Protein AF-A0A8J6JTB1-F1 (afdb_monomer_lite)

pLDDT: mean 94.92, std 2.97, range [76.56, 98.06]

Foldseek 3Di:
DKDKDFDFDKDFDDDVVVLQLVCLLAVVCVVPCPPPPHTDMDTQTQWMWIDGDVVDIDIGGSVNVDDDQPQVVVCWVVLQVVCQVPPQVLQCLLQVHDARWGWRTATQQFTWIDGPRDIDTDGFPGGQNHDVSRVVRSVVSSVVSVVD

Sequence (148 aa):
APRVTVTGRAAPIEDPGLKARWLARHPYAALYADFGDFALWRMVPVGGLLVGGFAAAHRLRATDLQRDATVLAAAEADIIAHVNADHPDTLALLAGVPGEWRMIAVDPDGFDLAASDRVVRVAFDAPAEDADAVRKALIRAARTARAK

Structure (mmCIF, N/CA/C/O backbone):
data_AF-A0A8J6JTB1-F1
#
_entry.id   AF-A0A8J6JTB1-F1
#
loop_
_atom_site.group_PDB
_atom_site.id
_atom_site.type_symbol
_atom_site.label_atom_id
_atom_site.label_alt_id
_atom_site.label_comp_id
_atom_site.label_asym_id
_atom_site.label_entity_id
_atom_site.label_seq_id
_atom_site.pdbx_PDB_ins_code
_atom_site.Cartn_x
_atom_site.Cartn_y
_atom_site.Cartn_z
_atom_site.occupancy
_atom_site.B_iso_or_equiv
_atom_site.auth_seq_id
_atom_site.auth_comp_id
_atom_site.auth_asym_id
_atom_site.auth_atom_id
_atom_site.pdbx_PDB_model_num
ATOM 1 N N . ALA A 1 1 ? 6.160 21.542 -2.237 1.00 82.56 1 ALA A N 1
ATOM 2 C CA . ALA A 1 1 ? 6.252 20.140 -1.788 1.00 82.56 1 ALA A CA 1
ATOM 3 C C . ALA A 1 1 ? 7.263 19.394 -2.655 1.00 82.56 1 ALA A C 1
ATOM 5 O O . ALA A 1 1 ? 7.394 19.766 -3.826 1.00 82.56 1 ALA A O 1
ATOM 6 N N . PRO A 1 2 ? 7.986 18.403 -2.104 1.00 94.19 2 PRO A N 1
ATOM 7 C CA . PRO A 1 2 ? 8.812 17.498 -2.899 1.00 94.19 2 PRO A CA 1
ATOM 8 C C . PRO A 1 2 ? 7.963 16.800 -3.972 1.00 94.19 2 PRO A C 1
ATOM 10 O O . PRO A 1 2 ? 6.761 16.603 -3.788 1.00 94.19 2 PRO A O 1
ATOM 13 N N . ARG A 1 3 ? 8.570 16.471 -5.112 1.00 95.69 3 ARG A N 1
ATOM 14 C CA . ARG A 1 3 ? 7.909 15.816 -6.250 1.00 95.69 3 ARG A CA 1
ATOM 15 C C . ARG A 1 3 ? 8.785 14.696 -6.780 1.00 95.69 3 ARG A C 1
ATOM 17 O O . ARG A 1 3 ? 9.995 14.865 -6.875 1.00 95.69 3 ARG A O 1
ATOM 24 N N . VAL A 1 4 ? 8.174 13.589 -7.180 1.00 97.06 4 VAL A N 1
ATOM 25 C CA . VAL A 1 4 ? 8.861 12.487 -7.857 1.00 97.06 4 VAL A CA 1
ATOM 26 C C . VAL A 1 4 ? 8.204 12.237 -9.208 1.00 97.06 4 VAL A C 1
ATOM 28 O O . VAL A 1 4 ? 6.983 12.187 -9.313 1.00 97.06 4 VAL A O 1
ATOM 31 N N . THR A 1 5 ? 9.019 12.112 -10.253 1.00 97.50 5 THR A N 1
ATOM 32 C CA . THR A 1 5 ? 8.596 11.579 -11.553 1.00 97.50 5 THR A CA 1
ATOM 33 C C . THR A 1 5 ? 9.081 10.144 -11.640 1.00 97.50 5 THR A C 1
ATOM 35 O O . THR A 1 5 ? 10.274 9.906 -11.455 1.00 97.50 5 THR A O 1
ATOM 38 N N . VAL A 1 6 ? 8.185 9.200 -11.916 1.00 97.88 6 VAL A N 1
ATOM 39 C CA . VAL A 1 6 ? 8.530 7.789 -12.125 1.00 97.88 6 VAL A CA 1
ATOM 40 C C . VAL A 1 6 ? 8.373 7.473 -13.604 1.00 97.88 6 VAL A C 1
ATOM 42 O O . VAL A 1 6 ? 7.310 7.688 -14.181 1.00 97.88 6 VAL A O 1
ATOM 45 N N . THR A 1 7 ? 9.436 6.956 -14.209 1.00 98.06 7 THR A N 1
ATOM 46 C CA . THR A 1 7 ? 9.424 6.461 -15.584 1.00 98.06 7 THR A CA 1
ATOM 47 C C . THR A 1 7 ? 9.388 4.944 -15.535 1.00 98.06 7 THR A C 1
ATOM 49 O O . THR A 1 7 ? 10.144 4.319 -14.789 1.00 98.06 7 THR A O 1
ATOM 52 N N . GLY A 1 8 ? 8.528 4.332 -16.343 1.00 97.56 8 GLY A N 1
ATOM 53 C CA . GLY A 1 8 ? 8.331 2.889 -16.339 1.00 97.56 8 GLY A CA 1
ATOM 54 C C . GLY A 1 8 ? 7.695 2.377 -17.620 1.00 97.56 8 GLY A C 1
ATOM 55 O O . GLY A 1 8 ? 7.334 3.148 -18.508 1.00 97.56 8 GLY A O 1
ATOM 56 N N . ARG A 1 9 ? 7.559 1.055 -17.705 1.00 97.88 9 ARG A N 1
ATOM 57 C CA . ARG A 1 9 ? 6.811 0.377 -18.768 1.00 97.88 9 ARG A CA 1
ATOM 58 C C . ARG A 1 9 ? 5.446 -0.010 -18.227 1.00 97.88 9 ARG A C 1
ATOM 60 O O . ARG A 1 9 ? 5.384 -0.701 -17.214 1.00 97.88 9 ARG A O 1
ATOM 67 N N . ALA A 1 10 ? 4.382 0.432 -18.886 1.00 97.75 10 ALA A N 1
ATOM 68 C CA . ALA A 1 10 ? 3.017 0.072 -18.532 1.00 97.75 10 ALA A CA 1
ATOM 69 C C . ALA A 1 10 ? 2.486 -0.988 -19.500 1.00 97.75 10 ALA A C 1
ATOM 71 O O . ALA A 1 10 ? 2.701 -0.888 -20.707 1.00 97.75 10 ALA A O 1
ATOM 72 N N . ALA A 1 11 ? 1.800 -1.989 -18.963 1.00 97.94 11 ALA A N 1
ATOM 73 C CA . ALA A 1 11 ? 1.084 -2.994 -19.738 1.00 97.94 11 ALA A CA 1
ATOM 74 C C . ALA A 1 11 ? -0.234 -3.344 -19.029 1.00 97.94 11 ALA A C 1
ATOM 76 O O . ALA A 1 11 ? -0.289 -3.245 -17.793 1.00 97.94 11 ALA A O 1
ATOM 77 N N . PRO A 1 12 ? -1.279 -3.746 -19.774 1.00 97.19 12 PRO A N 1
ATOM 78 C CA . PRO A 1 12 ? -2.486 -4.283 -19.164 1.00 97.19 12 PRO A CA 1
ATOM 79 C C . PRO A 1 12 ? -2.147 -5.553 -18.374 1.00 97.19 12 PRO A C 1
ATOM 81 O O . PRO A 1 12 ? -1.209 -6.281 -18.714 1.00 97.19 12 PRO A O 1
ATOM 84 N N . ILE A 1 13 ? -2.890 -5.801 -17.300 1.00 97.00 13 ILE A N 1
ATOM 85 C CA . ILE A 1 13 ? -2.739 -6.987 -16.463 1.00 97.00 13 ILE A CA 1
ATOM 86 C C . ILE A 1 13 ? -4.103 -7.534 -16.052 1.00 97.00 13 ILE A C 1
ATOM 88 O O . ILE A 1 13 ? -4.979 -6.794 -15.608 1.00 97.00 13 ILE A O 1
ATOM 92 N N . GLU A 1 14 ? -4.247 -8.850 -16.160 1.00 94.38 14 GLU A N 1
ATOM 93 C CA . GLU A 1 14 ? -5.404 -9.594 -15.671 1.00 94.38 14 GLU A CA 1
ATOM 94 C C . GLU A 1 14 ? -4.973 -10.407 -14.453 1.00 94.38 14 GLU A C 1
ATOM 96 O O . GLU A 1 14 ? -4.372 -11.473 -14.568 1.00 94.38 14 GLU A O 1
ATOM 101 N N . ASP A 1 15 ? -5.227 -9.856 -13.269 1.00 94.31 15 ASP A N 1
ATOM 102 C CA . ASP A 1 15 ? -4.916 -10.493 -11.993 1.00 94.31 15 ASP A CA 1
ATOM 103 C C . ASP A 1 15 ? -6.049 -10.176 -11.000 1.00 94.31 15 ASP A C 1
ATOM 105 O O . ASP A 1 15 ? -6.205 -9.016 -10.593 1.00 94.31 15 ASP A O 1
ATOM 109 N N . PRO A 1 16 ? -6.870 -11.174 -10.619 1.00 92.25 16 PRO A N 1
ATOM 110 C CA . PRO A 1 16 ? -7.975 -10.970 -9.687 1.00 92.25 16 PRO A CA 1
ATOM 111 C C . PRO A 1 16 ? -7.534 -10.441 -8.316 1.00 92.25 16 PRO A C 1
ATOM 113 O O . PRO A 1 16 ? -8.252 -9.641 -7.716 1.00 92.25 16 PRO A O 1
ATOM 116 N N . GLY A 1 17 ? -6.353 -10.838 -7.832 1.00 91.00 17 GLY A N 1
ATOM 117 C CA . GLY A 1 17 ? -5.803 -10.377 -6.558 1.00 91.00 17 GLY A CA 1
ATOM 118 C C . GLY A 1 17 ? -5.411 -8.902 -6.610 1.00 91.00 17 GLY A C 1
ATOM 119 O O . GLY A 1 17 ? -5.773 -8.127 -5.722 1.00 91.00 17 GLY A O 1
ATOM 120 N N . LEU A 1 18 ? -4.751 -8.470 -7.690 1.00 92.56 18 LEU A N 1
ATOM 121 C CA . LEU A 1 18 ? -4.438 -7.053 -7.901 1.00 92.56 18 LEU A CA 1
ATOM 122 C C . LEU A 1 18 ? -5.698 -6.213 -8.126 1.00 92.56 18 LEU A C 1
ATOM 124 O O . LEU A 1 18 ? -5.763 -5.090 -7.624 1.00 92.56 18 LEU A O 1
ATOM 128 N N . LYS A 1 19 ? -6.711 -6.745 -8.825 1.00 94.62 19 LYS A N 1
ATOM 129 C CA . LYS A 1 19 ? -8.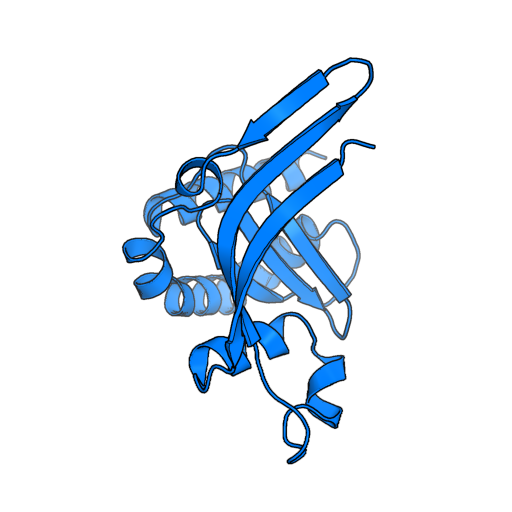010 -6.072 -8.985 1.00 94.62 19 LYS A CA 1
ATOM 130 C C . LYS A 1 19 ? -8.702 -5.883 -7.635 1.00 94.62 19 LYS A C 1
ATOM 132 O O . LYS A 1 19 ? -9.124 -4.769 -7.332 1.00 94.62 19 LYS A O 1
ATOM 137 N N . ALA A 1 20 ? -8.757 -6.926 -6.805 1.00 92.69 20 ALA A N 1
ATOM 138 C CA . ALA A 1 20 ? -9.322 -6.849 -5.459 1.00 92.69 20 ALA A CA 1
ATOM 139 C C . ALA A 1 20 ? -8.583 -5.816 -4.591 1.00 92.69 20 ALA A C 1
ATOM 141 O O . ALA A 1 20 ? -9.215 -4.957 -3.978 1.00 92.69 20 ALA A O 1
ATOM 142 N N . ARG A 1 21 ? -7.243 -5.826 -4.608 1.00 91.69 21 ARG A N 1
ATOM 143 C CA . ARG A 1 21 ? -6.419 -4.839 -3.891 1.00 91.69 21 ARG A CA 1
ATOM 144 C C . ARG A 1 21 ? -6.639 -3.411 -4.397 1.00 91.69 21 ARG A C 1
ATOM 146 O O . ARG A 1 21 ? -6.681 -2.472 -3.602 1.00 91.69 21 ARG A O 1
ATOM 153 N N . TRP A 1 22 ? -6.774 -3.224 -5.709 1.00 94.81 22 TRP A N 1
ATOM 154 C CA . TRP A 1 22 ? -7.044 -1.913 -6.298 1.00 94.81 22 TRP A CA 1
ATOM 155 C C . TRP A 1 22 ? -8.432 -1.388 -5.914 1.00 94.81 22 TRP A C 1
ATOM 157 O O . TRP A 1 22 ? -8.536 -0.229 -5.516 1.00 94.81 22 TRP A O 1
ATOM 167 N N . LEU A 1 23 ? -9.464 -2.239 -5.955 1.00 94.44 23 LEU A N 1
ATOM 168 C CA . LEU A 1 23 ? -10.829 -1.904 -5.534 1.00 94.44 23 LEU A CA 1
ATOM 169 C C . LEU A 1 23 ? -10.916 -1.570 -4.046 1.00 94.44 23 LEU A C 1
ATOM 171 O O . LEU A 1 23 ? -11.618 -0.634 -3.676 1.00 94.44 23 LEU A O 1
ATOM 175 N N . ALA A 1 24 ? -10.157 -2.269 -3.200 1.00 92.81 24 ALA A N 1
ATOM 176 C CA . ALA A 1 24 ? -10.108 -1.964 -1.775 1.00 92.81 24 ALA A CA 1
ATOM 177 C C . ALA A 1 24 ? -9.627 -0.521 -1.514 1.00 92.81 24 ALA A C 1
ATOM 179 O O . ALA A 1 24 ? -10.138 0.143 -0.618 1.00 92.81 24 ALA A O 1
ATOM 180 N N . ARG A 1 25 ? -8.695 -0.009 -2.335 1.00 94.56 25 ARG A N 1
ATOM 181 C CA . ARG A 1 25 ? -8.200 1.381 -2.279 1.00 94.56 25 ARG A CA 1
ATOM 182 C C . ARG A 1 25 ? -9.061 2.394 -3.041 1.00 94.56 25 ARG A C 1
ATOM 184 O O . ARG A 1 25 ? -8.927 3.590 -2.802 1.00 94.56 25 ARG A O 1
ATOM 191 N N . HIS A 1 26 ? -9.918 1.943 -3.953 1.00 93.94 26 HIS A N 1
ATOM 192 C CA . HIS A 1 26 ? -10.784 2.804 -4.763 1.00 93.94 26 HIS A CA 1
ATOM 193 C C . HIS A 1 26 ? -12.227 2.276 -4.745 1.00 93.94 26 HIS A C 1
ATOM 195 O O . HIS A 1 26 ? -12.709 1.804 -5.776 1.00 93.94 26 HIS A O 1
ATOM 201 N N . PRO A 1 27 ? -12.941 2.340 -3.603 1.00 90.69 27 PRO A N 1
ATOM 202 C CA . PRO A 1 27 ? -14.252 1.696 -3.469 1.00 90.69 27 PRO A CA 1
ATOM 203 C C . PRO A 1 27 ? -15.285 2.200 -4.486 1.00 90.69 27 PRO A C 1
ATOM 205 O O . PRO A 1 27 ? -16.000 1.398 -5.086 1.00 90.69 27 PRO A O 1
ATOM 208 N N . TYR A 1 28 ? -15.282 3.506 -4.778 1.00 91.25 28 TYR A N 1
ATOM 209 C CA . TYR A 1 28 ? -16.104 4.132 -5.822 1.00 91.25 28 TYR A CA 1
ATOM 210 C C . TYR A 1 28 ? -15.971 3.478 -7.208 1.00 91.25 28 TYR A C 1
ATOM 212 O O . TYR A 1 28 ? -16.872 3.588 -8.041 1.00 91.25 28 TYR A O 1
ATOM 220 N N . ALA A 1 29 ? -14.855 2.798 -7.479 1.00 95.00 29 ALA A N 1
ATOM 221 C CA . ALA A 1 29 ? -14.612 2.156 -8.757 1.00 95.00 29 ALA A CA 1
ATOM 222 C C . ALA A 1 29 ? -15.346 0.828 -8.948 1.00 95.00 29 ALA A C 1
ATOM 224 O O . ALA A 1 29 ? -15.451 0.359 -10.080 1.00 95.00 29 ALA A O 1
ATOM 225 N N . ALA A 1 30 ? -15.918 0.249 -7.889 1.00 93.19 30 ALA A N 1
ATOM 226 C CA . ALA A 1 30 ? -16.761 -0.941 -8.001 1.00 93.19 30 ALA A CA 1
ATOM 227 C C . ALA A 1 30 ? -17.950 -0.730 -8.962 1.00 93.19 30 ALA A C 1
ATOM 229 O O . ALA A 1 30 ? -18.457 -1.685 -9.537 1.00 93.19 30 ALA A O 1
ATOM 230 N N . LEU A 1 31 ? -18.354 0.526 -9.183 1.00 95.06 31 LEU A N 1
ATOM 231 C CA . LEU A 1 31 ? -19.420 0.903 -10.113 1.00 95.06 31 LEU A CA 1
ATOM 232 C C . LEU A 1 31 ? -19.081 0.658 -11.592 1.00 95.06 31 LEU A C 1
ATOM 234 O O . LEU A 1 31 ? -20.000 0.570 -12.400 1.00 95.06 31 LEU A O 1
ATOM 238 N N . TYR A 1 32 ? -17.795 0.597 -11.956 1.00 95.44 32 TYR A N 1
ATOM 239 C CA . TYR A 1 32 ? -17.357 0.514 -13.357 1.00 95.44 32 TYR A CA 1
ATOM 240 C C . TYR A 1 32 ? -16.202 -0.465 -13.612 1.00 95.44 32 TYR A C 1
ATOM 242 O O . TYR A 1 32 ? -15.888 -0.745 -14.764 1.00 95.44 32 TYR A O 1
ATOM 250 N N . ALA A 1 33 ? -15.561 -1.017 -12.578 1.00 95.31 33 ALA A N 1
ATOM 251 C CA . ALA A 1 33 ? -14.395 -1.890 -12.738 1.00 95.31 33 ALA A CA 1
ATOM 252 C C . ALA A 1 33 ? -14.695 -3.234 -13.429 1.00 95.31 33 ALA A C 1
ATOM 254 O O . ALA A 1 33 ? -13.763 -3.949 -13.805 1.00 95.31 33 ALA A O 1
ATOM 255 N N . ASP A 1 34 ? -15.970 -3.598 -13.576 1.00 94.56 34 ASP A N 1
ATOM 256 C CA . ASP A 1 34 ? -16.430 -4.785 -14.310 1.00 94.56 34 ASP A CA 1
ATOM 257 C C . ASP A 1 34 ? -16.958 -4.460 -15.717 1.00 94.56 34 ASP A C 1
ATOM 259 O O . ASP A 1 34 ? -17.437 -5.350 -16.420 1.00 94.56 34 ASP A O 1
ATOM 263 N N . PHE A 1 35 ? -16.871 -3.201 -16.159 1.00 96.56 35 PHE A N 1
ATOM 264 C CA . PHE A 1 35 ? -17.217 -2.842 -17.532 1.00 96.56 35 PHE A CA 1
ATOM 265 C C . PHE A 1 35 ? -16.172 -3.386 -18.511 1.00 96.56 35 PHE A C 1
ATOM 267 O O . PHE A 1 35 ? -14.982 -3.443 -18.209 1.00 96.56 35 PHE A O 1
ATOM 274 N N . GLY A 1 36 ? -16.620 -3.781 -19.705 1.00 94.56 36 GLY A N 1
ATOM 275 C CA . GLY A 1 36 ? -15.757 -4.407 -20.714 1.00 94.56 36 GLY A CA 1
ATOM 276 C C . GLY A 1 36 ? -14.690 -3.482 -21.312 1.00 94.56 36 GLY A C 1
ATOM 277 O O . GLY A 1 36 ? -13.778 -3.962 -21.978 1.00 94.56 36 GLY A O 1
ATOM 278 N N . ASP A 1 37 ? -14.796 -2.173 -21.089 1.00 95.31 37 ASP A N 1
ATOM 279 C CA . ASP A 1 37 ? -13.818 -1.155 -21.480 1.00 95.31 37 ASP A CA 1
ATOM 280 C C . ASP A 1 37 ? -12.884 -0.735 -20.329 1.00 95.31 37 ASP A C 1
ATOM 282 O O . ASP A 1 37 ? -11.965 0.062 -20.536 1.00 95.31 37 ASP A O 1
ATOM 286 N N . PHE A 1 38 ? -13.064 -1.296 -19.128 1.00 96.00 38 PHE A N 1
ATOM 287 C CA . PHE A 1 38 ? -12.147 -1.105 -18.014 1.00 96.00 38 PHE A CA 1
ATOM 288 C C . PHE A 1 38 ? -11.002 -2.123 -18.063 1.00 96.00 38 PHE A C 1
ATOM 290 O O . PHE A 1 38 ? -11.212 -3.326 -18.205 1.00 96.00 38 PHE A O 1
ATOM 297 N N . ALA A 1 39 ? -9.771 -1.648 -17.870 1.00 95.50 39 ALA A N 1
ATOM 298 C CA . ALA A 1 39 ? -8.594 -2.501 -17.766 1.00 95.50 39 ALA A CA 1
ATOM 299 C C . ALA A 1 39 ? -7.682 -2.035 -16.631 1.00 95.50 39 ALA A C 1
ATOM 301 O O . ALA A 1 39 ? -7.404 -0.842 -16.486 1.00 95.50 39 ALA A O 1
ATOM 302 N N . LEU A 1 40 ? -7.157 -2.989 -15.860 1.00 96.69 40 LEU A N 1
ATOM 303 C CA . LEU A 1 40 ? -6.093 -2.717 -14.902 1.00 96.69 40 LEU A CA 1
ATOM 304 C C . LEU A 1 40 ? -4.749 -2.682 -15.638 1.00 96.69 40 LEU A C 1
ATOM 306 O O . LEU A 1 40 ? -4.451 -3.545 -16.462 1.00 96.69 40 LEU A O 1
ATOM 310 N N . TRP A 1 41 ? -3.921 -1.689 -15.323 1.00 97.44 41 TRP A N 1
ATOM 311 C CA . TRP A 1 41 ? -2.584 -1.540 -15.892 1.00 97.44 41 TRP A CA 1
ATOM 312 C C . TRP A 1 41 ? -1.535 -1.595 -14.793 1.00 97.44 41 TRP A C 1
ATOM 314 O O . TRP A 1 41 ? -1.663 -0.939 -13.759 1.00 97.44 41 TRP A O 1
ATOM 324 N N . ARG A 1 42 ? -0.454 -2.338 -15.039 1.00 96.38 42 ARG A N 1
ATOM 325 C CA . ARG A 1 42 ? 0.721 -2.365 -14.167 1.00 96.38 42 ARG A CA 1
ATOM 326 C C . ARG A 1 42 ? 1.857 -1.590 -14.815 1.00 96.38 42 ARG A C 1
ATOM 328 O O . ARG A 1 42 ? 2.284 -1.924 -15.918 1.00 96.38 42 ARG A O 1
ATOM 335 N N . MET A 1 43 ? 2.388 -0.599 -14.099 1.00 96.88 43 MET A N 1
ATOM 336 C CA . MET A 1 43 ? 3.653 0.049 -14.442 1.00 96.88 43 MET A CA 1
ATOM 337 C C . MET A 1 43 ? 4.802 -0.652 -13.711 1.00 96.88 43 MET A C 1
ATOM 339 O O . MET A 1 43 ? 4.786 -0.744 -12.487 1.00 96.88 43 MET A O 1
ATOM 343 N N . VAL A 1 44 ? 5.821 -1.094 -14.448 1.00 95.81 44 VAL A N 1
ATOM 344 C CA . VAL A 1 44 ? 7.113 -1.516 -13.892 1.00 95.81 44 VAL A CA 1
ATOM 345 C C . VAL A 1 44 ? 8.076 -0.324 -13.948 1.00 95.81 44 VAL A C 1
ATOM 347 O O . VAL A 1 44 ? 8.430 0.098 -15.058 1.00 95.81 44 VAL A O 1
ATOM 350 N N . PRO A 1 45 ? 8.499 0.244 -12.800 1.00 97.06 45 PRO A N 1
ATOM 351 C CA . PRO A 1 45 ? 9.453 1.350 -12.775 1.00 97.06 45 PRO A CA 1
ATOM 352 C C . PRO A 1 45 ? 10.799 0.960 -13.393 1.00 97.06 45 PRO A C 1
ATOM 354 O O . PRO A 1 45 ? 11.332 -0.108 -13.107 1.00 97.06 45 PRO A O 1
ATOM 357 N N . VAL A 1 46 ? 11.369 1.850 -14.206 1.00 97.38 46 VAL A N 1
ATOM 358 C CA . VAL A 1 46 ? 12.742 1.733 -14.732 1.00 97.38 46 VAL A CA 1
ATOM 359 C C . VAL A 1 46 ? 13.679 2.793 -14.145 1.00 97.38 46 VAL A C 1
ATOM 361 O O . VAL A 1 46 ? 14.898 2.650 -14.211 1.00 97.38 46 VAL A O 1
ATOM 364 N N . GLY A 1 47 ? 13.124 3.845 -13.542 1.00 98.00 47 GLY A N 1
ATOM 365 C CA . GLY A 1 47 ? 13.865 4.882 -12.834 1.00 98.00 47 GLY A CA 1
ATOM 366 C C . GLY A 1 47 ? 12.969 6.055 -12.451 1.00 98.00 47 GLY A C 1
ATOM 367 O O . GLY A 1 47 ? 11.781 6.083 -12.777 1.00 98.00 47 GLY A O 1
ATOM 368 N N . GLY A 1 48 ? 13.542 7.040 -11.767 1.00 97.81 48 GLY A N 1
ATOM 369 C CA . GLY A 1 48 ? 12.807 8.231 -11.362 1.00 97.81 48 GLY A CA 1
ATOM 370 C C . GLY A 1 48 ? 13.673 9.472 -11.201 1.00 97.81 48 GLY A C 1
ATOM 371 O O . GLY A 1 48 ? 14.902 9.412 -11.193 1.00 97.81 48 GLY A O 1
ATOM 372 N N . LEU A 1 49 ? 13.007 10.614 -11.076 1.00 97.88 49 LEU A N 1
ATOM 373 C CA . LEU A 1 49 ? 13.606 11.904 -10.758 1.00 97.88 49 LEU A CA 1
ATOM 374 C C . LEU A 1 49 ? 12.884 12.485 -9.543 1.00 97.88 49 LEU A C 1
ATOM 376 O O . LEU A 1 49 ? 11.721 12.878 -9.638 1.00 97.88 49 LEU A O 1
ATOM 380 N N . LEU A 1 50 ? 13.581 12.534 -8.411 1.00 97.75 50 LEU A N 1
ATOM 381 C CA . LEU A 1 50 ? 13.122 13.176 -7.187 1.00 97.75 50 LEU A CA 1
ATOM 382 C C . LEU A 1 50 ? 13.615 14.621 -7.162 1.00 97.75 50 LEU A C 1
ATOM 384 O O . LEU A 1 50 ? 14.816 14.872 -7.187 1.00 97.75 50 LEU A O 1
ATOM 388 N N . VAL A 1 51 ? 12.683 15.561 -7.059 1.00 97.31 51 VAL A N 1
ATOM 389 C CA . VAL A 1 51 ? 12.932 16.967 -6.741 1.00 97.31 51 VAL A CA 1
ATOM 390 C C . VAL A 1 51 ? 12.480 17.191 -5.300 1.00 97.31 51 VAL A C 1
ATOM 392 O O . VAL A 1 51 ? 11.295 17.389 -5.032 1.00 97.31 51 VAL A O 1
ATOM 395 N N . GLY A 1 52 ? 13.424 17.114 -4.363 1.00 94.62 52 GLY A N 1
ATOM 396 C CA . GLY A 1 52 ? 13.182 17.189 -2.918 1.00 94.62 52 GLY A CA 1
ATOM 397 C C . GLY A 1 52 ? 12.935 18.605 -2.387 1.00 94.62 52 GLY A C 1
ATOM 398 O O . GLY A 1 52 ? 12.455 18.769 -1.271 1.00 94.62 52 GLY A O 1
ATOM 399 N N . GLY A 1 53 ? 13.235 19.636 -3.178 1.00 92.06 53 GLY A N 1
ATOM 400 C CA . GLY A 1 53 ? 13.179 21.033 -2.753 1.00 92.06 53 GLY A CA 1
ATOM 401 C C . GLY A 1 53 ? 14.140 21.900 -3.558 1.00 92.06 53 GLY A C 1
ATOM 402 O O . GLY A 1 53 ? 14.564 21.517 -4.651 1.00 92.06 53 GLY A O 1
ATOM 403 N N . PHE A 1 54 ? 14.479 23.075 -3.028 1.00 92.00 54 PHE A N 1
ATOM 404 C CA . PHE 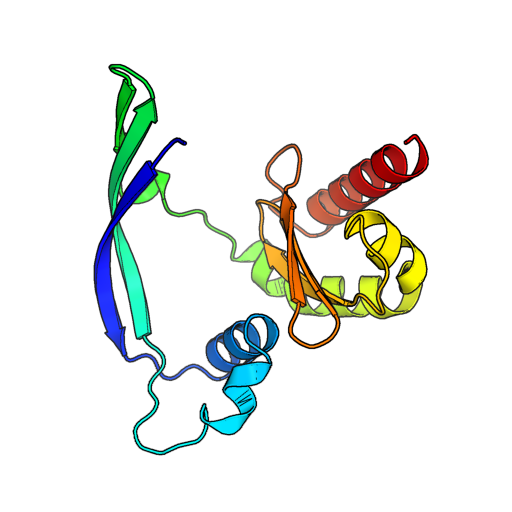A 1 54 ? 15.416 23.988 -3.681 1.00 92.00 54 PHE A CA 1
ATOM 405 C C . PHE A 1 54 ? 16.772 23.304 -3.901 1.00 92.00 54 PHE A C 1
ATOM 407 O O . PHE A 1 54 ? 17.378 22.815 -2.952 1.00 92.00 54 PHE A O 1
ATOM 414 N N . ALA A 1 55 ? 17.213 23.252 -5.161 1.00 88.31 55 ALA A N 1
ATOM 415 C CA . ALA A 1 55 ? 18.479 22.651 -5.589 1.00 88.31 55 ALA A CA 1
ATOM 416 C C . ALA A 1 55 ? 18.711 21.174 -5.174 1.00 88.31 55 ALA A C 1
ATOM 418 O O . ALA A 1 55 ? 19.840 20.697 -5.235 1.00 88.31 55 ALA A O 1
ATOM 419 N N . ALA A 1 56 ? 17.662 20.425 -4.811 1.00 93.38 56 ALA A N 1
ATOM 420 C CA . ALA A 1 56 ? 17.759 19.022 -4.399 1.00 93.38 56 ALA A CA 1
ATOM 421 C C . ALA A 1 56 ? 17.130 18.099 -5.454 1.00 93.38 56 ALA A C 1
ATOM 423 O O . ALA A 1 56 ? 15.954 17.744 -5.356 1.00 93.38 56 ALA A O 1
ATOM 424 N N . ALA A 1 57 ? 17.899 17.742 -6.487 1.00 94.75 57 ALA A N 1
ATOM 425 C CA . ALA A 1 57 ? 17.461 16.845 -7.556 1.00 94.75 57 ALA A CA 1
ATOM 426 C C . ALA A 1 57 ? 18.283 15.549 -7.559 1.00 94.75 57 ALA A C 1
ATOM 428 O O . ALA A 1 57 ? 19.506 15.584 -7.672 1.00 94.75 57 ALA A O 1
ATOM 429 N N . HIS A 1 58 ? 17.604 14.404 -7.480 1.00 97.06 58 HIS A N 1
ATOM 430 C CA . HIS A 1 58 ? 18.226 13.083 -7.422 1.00 97.06 58 HIS A CA 1
ATOM 431 C C . HIS A 1 58 ? 17.616 12.151 -8.467 1.00 97.06 58 HIS A C 1
ATOM 433 O O . HIS A 1 58 ? 16.394 12.054 -8.597 1.00 97.06 58 HIS A O 1
ATOM 439 N N . ARG A 1 59 ? 18.471 11.438 -9.207 1.00 97.69 59 ARG A N 1
ATOM 440 C CA . ARG A 1 59 ? 18.037 10.334 -10.069 1.00 97.69 59 ARG A CA 1
ATOM 441 C C . ARG A 1 59 ? 17.918 9.069 -9.229 1.00 97.69 59 ARG A C 1
ATOM 44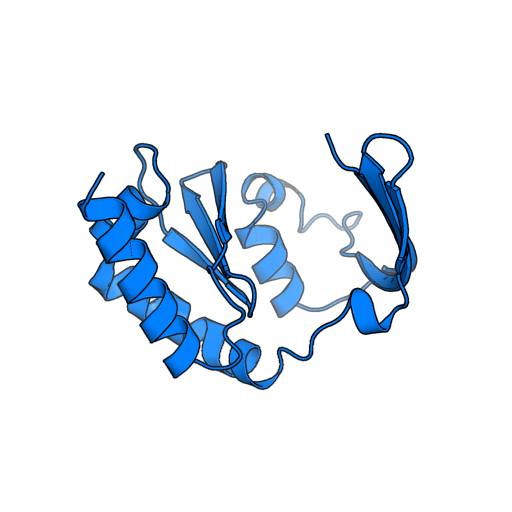3 O O . ARG A 1 59 ? 18.850 8.724 -8.513 1.00 97.69 59 ARG A O 1
ATOM 450 N N . LEU A 1 60 ? 16.786 8.392 -9.357 1.00 97.81 60 LEU A N 1
ATOM 451 C CA . LEU A 1 60 ? 16.496 7.116 -8.716 1.00 97.81 60 LEU A CA 1
ATOM 452 C C . LEU A 1 60 ? 16.639 5.999 -9.750 1.00 97.81 60 LEU A C 1
ATOM 454 O O . LEU A 1 60 ? 16.147 6.121 -10.877 1.00 97.81 60 LEU A O 1
ATOM 458 N N . ARG A 1 61 ? 17.307 4.913 -9.373 1.00 97.38 61 ARG A N 1
ATOM 459 C CA . ARG A 1 61 ? 17.381 3.676 -10.158 1.00 97.38 61 ARG A CA 1
ATOM 460 C C . ARG A 1 61 ? 16.112 2.858 -9.929 1.00 97.38 61 ARG A C 1
ATOM 462 O O . ARG A 1 61 ? 15.404 3.063 -8.948 1.00 97.38 61 ARG A O 1
ATOM 469 N N . ALA A 1 62 ? 15.851 1.883 -10.797 1.00 95.44 62 ALA A N 1
ATOM 470 C CA . ALA A 1 62 ? 14.735 0.952 -10.615 1.00 95.44 62 ALA A CA 1
ATOM 471 C C . ALA A 1 62 ? 14.763 0.260 -9.236 1.00 95.44 62 ALA A C 1
ATOM 473 O O . ALA A 1 62 ? 13.735 0.171 -8.576 1.00 95.44 62 ALA A O 1
ATOM 474 N N . THR A 1 63 ? 15.950 -0.138 -8.768 1.00 94.69 63 THR A N 1
ATOM 475 C CA . THR A 1 63 ? 16.156 -0.771 -7.453 1.00 94.69 63 THR A CA 1
ATOM 476 C C . THR A 1 63 ? 15.889 0.160 -6.273 1.00 94.69 63 THR A C 1
ATOM 478 O O . THR A 1 63 ? 15.662 -0.321 -5.175 1.00 94.69 63 THR A O 1
ATOM 481 N N . ASP A 1 64 ? 15.919 1.480 -6.477 1.00 94.69 64 ASP A N 1
ATOM 482 C CA . ASP A 1 64 ? 15.592 2.453 -5.427 1.00 94.69 64 ASP A CA 1
ATOM 483 C C . ASP A 1 64 ? 14.064 2.668 -5.318 1.00 94.69 64 ASP A C 1
ATOM 485 O O . ASP A 1 64 ? 13.588 3.290 -4.374 1.00 94.69 64 ASP A O 1
ATOM 489 N N . LEU A 1 65 ? 13.295 2.175 -6.298 1.00 92.88 65 LEU A N 1
ATOM 490 C CA . LEU A 1 65 ? 11.836 2.317 -6.414 1.00 92.88 65 LEU A CA 1
ATOM 491 C C . LEU A 1 65 ? 11.086 0.999 -6.192 1.00 92.88 65 LEU A C 1
ATOM 493 O O . LEU A 1 65 ? 9.860 0.961 -6.295 1.00 92.88 65 LEU A O 1
ATOM 497 N N . GLN A 1 66 ? 11.813 -0.090 -5.963 1.00 89.56 66 GLN A N 1
ATOM 498 C CA . GLN A 1 66 ? 11.264 -1.428 -5.821 1.00 89.56 66 GLN A CA 1
ATOM 499 C C . GLN A 1 66 ? 11.799 -2.052 -4.543 1.00 89.56 66 GLN A C 1
ATOM 501 O O . GLN A 1 66 ? 12.972 -1.908 -4.207 1.00 89.56 66 GLN A O 1
ATOM 506 N N . ARG A 1 67 ? 10.926 -2.775 -3.853 1.00 87.56 67 ARG A N 1
ATOM 507 C CA . ARG A 1 67 ? 11.261 -3.560 -2.672 1.00 87.56 67 ARG A CA 1
ATOM 508 C C . ARG A 1 67 ? 10.672 -4.948 -2.852 1.00 87.56 67 ARG A C 1
ATOM 510 O O . ARG A 1 67 ? 9.547 -5.076 -3.337 1.00 87.56 67 ARG A O 1
ATOM 517 N N . ASP A 1 68 ? 11.430 -5.969 -2.470 1.00 88.44 68 ASP A N 1
ATOM 518 C CA . ASP A 1 68 ? 10.871 -7.309 -2.350 1.00 88.44 68 ASP A CA 1
ATOM 519 C C . ASP A 1 68 ? 9.931 -7.341 -1.142 1.00 88.44 68 ASP A C 1
ATOM 521 O O . ASP A 1 68 ? 10.325 -7.035 -0.018 1.00 88.44 68 ASP A O 1
ATOM 525 N N . ALA A 1 69 ? 8.669 -7.663 -1.398 1.00 89.88 69 ALA A N 1
ATOM 526 C CA . ALA A 1 69 ? 7.636 -7.790 -0.383 1.00 89.88 69 ALA A CA 1
ATOM 527 C C . ALA A 1 69 ? 7.033 -9.199 -0.379 1.00 89.88 69 ALA A C 1
ATOM 529 O O . ALA A 1 69 ? 5.959 -9.383 0.175 1.00 89.88 69 ALA A O 1
ATOM 530 N N . THR A 1 70 ? 7.682 -10.188 -1.004 1.00 92.50 70 THR A N 1
ATOM 531 C CA . THR A 1 70 ? 7.107 -11.525 -1.224 1.00 92.50 70 THR A CA 1
ATOM 532 C C . THR A 1 70 ? 6.704 -12.202 0.086 1.00 92.50 70 THR A C 1
ATOM 534 O O . THR A 1 70 ? 5.605 -12.745 0.188 1.00 92.50 70 THR A O 1
ATOM 537 N N . VAL A 1 71 ? 7.562 -12.122 1.109 1.00 93.12 71 VAL A N 1
ATOM 538 C CA . VAL A 1 71 ? 7.299 -12.703 2.436 1.00 93.12 71 VAL A CA 1
ATOM 539 C C . VAL A 1 71 ? 6.084 -12.046 3.088 1.00 93.12 71 VAL A C 1
ATOM 541 O O . VAL A 1 71 ? 5.168 -12.739 3.525 1.00 93.12 71 VAL A O 1
ATOM 544 N N . LEU A 1 72 ? 6.039 -10.712 3.115 1.00 94.88 72 LEU A N 1
ATOM 545 C CA . LEU A 1 72 ? 4.913 -9.992 3.700 1.00 94.88 72 LEU A CA 1
ATOM 546 C C . LEU A 1 72 ? 3.624 -10.159 2.885 1.00 94.88 72 LEU A C 1
ATOM 548 O O . LEU A 1 72 ? 2.561 -10.324 3.470 1.00 94.88 72 LEU A O 1
ATOM 552 N N . ALA A 1 73 ? 3.704 -10.170 1.555 1.00 91.94 73 ALA A N 1
ATOM 553 C CA . ALA A 1 73 ? 2.555 -10.363 0.674 1.00 91.94 73 ALA A CA 1
ATOM 554 C C . ALA A 1 73 ? 1.868 -11.715 0.924 1.00 91.94 73 ALA A C 1
ATOM 556 O O . ALA A 1 73 ? 0.644 -11.793 0.876 1.00 91.94 73 ALA A O 1
ATOM 557 N N . ALA A 1 74 ? 2.633 -12.760 1.258 1.00 94.12 74 ALA A N 1
ATOM 558 C CA . ALA A 1 74 ? 2.073 -14.054 1.643 1.00 94.12 74 ALA A CA 1
ATOM 559 C C . ALA A 1 74 ? 1.314 -14.013 2.985 1.00 94.12 74 ALA A C 1
ATOM 561 O O . ALA A 1 74 ? 0.401 -14.809 3.184 1.00 94.12 74 ALA A O 1
ATOM 562 N N . ALA A 1 75 ? 1.663 -13.090 3.887 1.00 96.38 75 ALA A N 1
ATOM 563 C CA . ALA A 1 75 ? 1.021 -12.914 5.192 1.00 96.38 75 ALA A CA 1
ATOM 564 C C . ALA A 1 75 ? -0.036 -11.788 5.223 1.00 96.38 75 ALA A C 1
ATOM 566 O O . ALA A 1 75 ? -0.740 -11.640 6.222 1.00 96.38 75 ALA A O 1
ATOM 567 N N . GLU A 1 76 ? -0.154 -10.981 4.159 1.00 95.50 76 GLU A N 1
ATOM 568 C CA . GLU A 1 76 ? -0.979 -9.762 4.114 1.00 95.50 76 GLU A CA 1
ATOM 569 C C . GLU A 1 76 ? -2.442 -10.048 4.489 1.00 95.50 76 GLU A C 1
ATOM 571 O O . GLU A 1 76 ? -3.007 -9.362 5.343 1.00 95.50 76 GLU A O 1
ATOM 576 N N . ALA A 1 77 ? -3.040 -11.094 3.912 1.00 95.12 77 ALA A N 1
ATOM 577 C CA . ALA A 1 77 ? -4.439 -11.444 4.155 1.00 95.12 77 ALA A CA 1
ATOM 578 C C . ALA A 1 77 ? -4.717 -11.800 5.628 1.00 95.12 77 ALA A C 1
ATOM 580 O O . ALA A 1 77 ? -5.692 -11.309 6.203 1.00 95.12 77 ALA A O 1
ATOM 581 N N . ASP A 1 78 ? -3.842 -12.591 6.253 1.00 97.31 78 ASP A N 1
ATOM 582 C CA . ASP A 1 78 ? -3.991 -13.015 7.649 1.00 97.31 78 ASP A CA 1
ATOM 583 C C . ASP A 1 78 ? -3.813 -11.839 8.616 1.00 97.31 78 ASP A C 1
ATOM 585 O O . ASP A 1 78 ? -4.570 -11.697 9.580 1.00 97.31 78 ASP A O 1
ATOM 589 N N . ILE A 1 79 ? -2.858 -10.945 8.332 1.00 97.62 79 ILE A N 1
ATOM 590 C CA . ILE A 1 79 ? -2.653 -9.716 9.109 1.00 97.62 79 ILE A CA 1
ATOM 591 C C . ILE A 1 79 ? -3.908 -8.840 9.045 1.00 97.62 79 ILE A C 1
ATOM 593 O O . ILE A 1 79 ? -4.408 -8.401 10.083 1.00 97.62 79 ILE A O 1
ATOM 597 N N . ILE A 1 80 ? -4.436 -8.605 7.840 1.00 97.25 80 ILE A N 1
ATOM 598 C CA . ILE A 1 80 ? -5.638 -7.790 7.631 1.00 97.25 80 ILE A CA 1
ATOM 599 C C . ILE A 1 80 ? -6.836 -8.391 8.372 1.00 97.25 80 ILE A C 1
ATOM 601 O O . ILE A 1 80 ? -7.583 -7.656 9.024 1.00 97.25 80 ILE A O 1
ATOM 605 N N . ALA A 1 81 ? -7.028 -9.710 8.289 1.00 97.38 81 ALA A N 1
ATOM 606 C CA . ALA A 1 81 ? -8.125 -10.398 8.959 1.00 97.38 81 ALA A CA 1
ATOM 607 C C . ALA A 1 81 ? -8.035 -10.256 10.486 1.00 97.38 81 ALA A C 1
ATOM 609 O O . ALA A 1 81 ? -9.000 -9.819 11.114 1.00 97.38 81 ALA A O 1
ATOM 610 N N . HIS A 1 82 ? -6.867 -10.549 11.067 1.00 97.56 82 HIS A N 1
ATOM 611 C CA . HIS A 1 82 ? -6.632 -10.453 12.509 1.00 97.56 82 HIS A CA 1
ATOM 612 C C . HIS A 1 82 ? -6.843 -9.028 13.034 1.00 97.56 82 HIS A C 1
ATOM 614 O O . HIS A 1 82 ? -7.596 -8.818 13.984 1.00 97.56 82 HIS A O 1
ATOM 620 N N . VAL A 1 83 ? -6.235 -8.027 12.389 1.00 97.25 83 VAL A N 1
ATOM 621 C CA . VAL A 1 83 ? -6.328 -6.633 12.848 1.00 97.25 83 VAL A CA 1
ATOM 622 C C . VAL A 1 83 ? -7.763 -6.111 12.766 1.00 97.25 83 VAL A C 1
ATOM 624 O O . VAL A 1 83 ? -8.223 -5.437 13.687 1.00 97.25 83 VAL A O 1
ATOM 627 N N . ASN A 1 84 ? -8.490 -6.437 11.695 1.00 97.38 84 ASN A N 1
ATOM 628 C CA . ASN A 1 84 ? -9.883 -6.015 11.546 1.00 97.38 84 ASN A CA 1
ATOM 629 C C . ASN A 1 84 ? -10.838 -6.706 12.529 1.00 97.38 84 ASN A C 1
ATOM 631 O O . ASN A 1 84 ? -11.866 -6.119 12.859 1.00 97.38 84 ASN A O 1
ATOM 635 N N . ALA A 1 85 ? -10.540 -7.934 12.960 1.00 97.50 85 ALA A N 1
ATOM 636 C CA . ALA A 1 85 ? -11.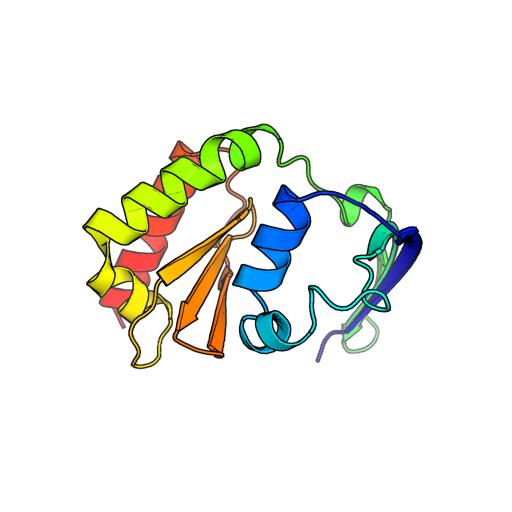356 -8.656 13.931 1.00 97.50 85 ALA A CA 1
ATOM 637 C C . ALA A 1 85 ? -11.119 -8.150 15.361 1.00 97.50 85 ALA A C 1
ATOM 639 O O . ALA A 1 85 ? -12.071 -7.861 16.083 1.00 97.50 85 ALA A O 1
ATOM 640 N N . ASP A 1 86 ? -9.851 -7.993 15.745 1.00 97.00 86 ASP A N 1
ATOM 641 C CA . ASP A 1 86 ? -9.481 -7.842 17.154 1.00 97.00 86 ASP A CA 1
ATOM 642 C C . ASP A 1 86 ? -9.207 -6.387 17.564 1.00 97.00 86 ASP A C 1
ATOM 644 O O . ASP A 1 86 ? -9.132 -6.073 18.757 1.00 97.00 86 ASP A O 1
ATOM 648 N N . HIS A 1 87 ? -9.011 -5.478 16.600 1.00 95.62 87 HIS A N 1
ATOM 649 C CA . HIS A 1 87 ? -8.508 -4.126 16.870 1.00 95.62 87 HIS A CA 1
ATOM 650 C C . HIS A 1 87 ? -9.263 -2.954 16.197 1.00 95.62 87 HIS A C 1
ATOM 652 O O . HIS A 1 87 ? -8.614 -1.942 15.904 1.00 95.62 87 HIS A O 1
ATOM 658 N N . PRO A 1 88 ? -10.600 -2.984 16.008 1.00 93.25 88 PRO A N 1
ATOM 659 C CA . PRO A 1 88 ? -11.329 -1.919 15.301 1.00 93.25 88 PRO A CA 1
ATOM 660 C C . PRO A 1 88 ? -11.150 -0.523 15.927 1.00 93.25 88 PRO A C 1
ATOM 662 O O . PRO A 1 88 ? -10.872 0.442 15.215 1.00 93.25 88 PRO A O 1
ATOM 665 N N . ASP A 1 89 ? -11.181 -0.412 17.258 1.00 91.31 89 ASP A N 1
ATOM 666 C CA . ASP A 1 89 ? -10.991 0.871 17.959 1.00 91.31 89 ASP A CA 1
ATOM 667 C C . ASP A 1 89 ? -9.601 1.472 17.717 1.00 91.31 89 ASP A C 1
ATOM 669 O O . ASP A 1 89 ? -9.418 2.689 17.641 1.00 91.31 89 ASP A O 1
ATOM 673 N N . THR A 1 90 ? -8.594 0.607 17.574 1.00 94.62 90 THR A N 1
ATOM 674 C CA . THR A 1 90 ? -7.223 1.049 17.306 1.00 94.62 90 THR A CA 1
ATOM 675 C C . THR A 1 90 ? -7.096 1.567 15.875 1.00 94.62 90 THR A C 1
ATOM 677 O O . THR A 1 90 ? -6.360 2.525 15.652 1.00 94.62 90 THR A O 1
ATOM 680 N N . LEU A 1 91 ? -7.839 1.006 14.914 1.00 96.00 91 LEU A N 1
ATOM 681 C CA . LEU A 1 91 ? -7.844 1.494 13.533 1.00 96.00 91 LEU A CA 1
ATOM 682 C C . LEU A 1 91 ? -8.429 2.906 13.431 1.00 96.00 91 LEU A C 1
ATOM 684 O O . LEU A 1 91 ? -7.842 3.754 12.762 1.00 96.00 91 LEU A O 1
ATOM 688 N N . ALA A 1 92 ? -9.525 3.189 14.141 1.00 92.81 92 ALA A N 1
ATOM 689 C CA . ALA A 1 92 ? -10.107 4.531 14.174 1.00 92.81 92 ALA A CA 1
ATOM 690 C C . ALA A 1 92 ? -9.138 5.573 14.754 1.00 92.81 92 ALA A C 1
ATOM 692 O O . ALA A 1 92 ? -9.001 6.672 14.214 1.00 92.81 92 ALA A O 1
ATOM 693 N N . LEU A 1 93 ? -8.410 5.203 15.810 1.00 94.50 93 LEU A N 1
ATOM 694 C CA . LEU A 1 93 ? -7.375 6.053 16.392 1.00 94.50 93 LEU A CA 1
ATOM 695 C C . LEU A 1 93 ? -6.214 6.306 15.413 1.00 94.50 93 LEU A C 1
ATOM 697 O O . LEU A 1 93 ? -5.757 7.439 15.274 1.00 94.50 93 LEU A O 1
ATOM 701 N N . LEU A 1 94 ? -5.746 5.264 14.721 1.00 95.88 94 LEU A N 1
ATOM 702 C CA . LEU A 1 94 ? -4.639 5.351 13.761 1.00 95.88 94 LEU A CA 1
ATOM 703 C C . LEU A 1 94 ? -4.992 6.161 12.508 1.00 95.88 94 LEU A C 1
ATOM 705 O O . LEU A 1 94 ? -4.118 6.821 11.952 1.00 95.88 94 LEU A O 1
ATOM 709 N N . ALA A 1 95 ? -6.258 6.151 12.085 1.00 95.56 95 ALA A N 1
ATOM 710 C CA . ALA A 1 95 ? -6.728 6.980 10.979 1.00 95.56 95 ALA A CA 1
ATOM 711 C C . ALA A 1 95 ? -6.714 8.485 11.307 1.00 95.56 95 ALA A C 1
ATOM 713 O O . ALA A 1 95 ? -6.697 9.313 10.397 1.00 95.56 95 ALA A O 1
ATOM 714 N N . GLY A 1 96 ? -6.734 8.852 12.595 1.00 92.38 96 GLY A N 1
ATOM 715 C CA . GLY A 1 96 ? -6.683 10.242 13.060 1.00 92.38 96 GLY A CA 1
ATOM 716 C C . GLY A 1 96 ? -7.957 11.057 12.811 1.00 92.38 96 GLY A C 1
ATOM 717 O O . GLY A 1 96 ? -7.986 12.248 13.111 1.00 92.38 96 GLY A O 1
ATOM 718 N N . VAL A 1 97 ? -9.012 10.438 12.273 1.00 90.75 97 VAL A N 1
ATOM 719 C CA . VAL A 1 97 ? -10.313 11.065 12.006 1.00 90.75 97 VAL A CA 1
ATOM 720 C C . VAL A 1 97 ? -11.459 10.081 12.284 1.00 90.75 97 VAL A C 1
ATOM 722 O O . VAL A 1 97 ? -11.291 8.877 12.077 1.00 90.75 97 VAL A O 1
ATOM 725 N N . PRO A 1 98 ? -12.654 10.551 12.691 1.00 90.44 98 PRO A N 1
ATOM 726 C CA . PRO A 1 98 ? -13.788 9.666 12.953 1.00 90.44 98 PRO A CA 1
ATOM 727 C C . PRO A 1 98 ? -14.242 8.854 11.726 1.00 90.44 98 PRO A C 1
ATOM 729 O O . PRO A 1 98 ? -14.339 9.369 10.600 1.00 90.44 98 PRO A O 1
ATOM 732 N N . GLY A 1 99 ? -14.562 7.579 11.953 1.00 92.69 99 GLY A N 1
ATOM 733 C CA . GLY A 1 99 ? -15.098 6.665 10.945 1.00 92.69 99 GLY A CA 1
ATOM 734 C C . GLY A 1 99 ? -15.019 5.197 11.362 1.00 92.69 99 GLY A C 1
ATOM 735 O O . GLY A 1 99 ? -14.299 4.846 12.294 1.00 92.69 99 GLY A O 1
ATOM 736 N N . GLU A 1 100 ? -15.739 4.346 10.635 1.00 95.00 100 GLU A N 1
ATOM 737 C CA . GLU A 1 100 ? -15.632 2.888 10.738 1.00 95.00 100 GLU A CA 1
ATOM 738 C C . GLU A 1 100 ? -14.468 2.406 9.869 1.00 95.00 100 GLU A C 1
ATOM 740 O O . GLU A 1 100 ? -14.635 2.020 8.711 1.00 95.00 100 GLU A O 1
ATOM 745 N N . TRP A 1 101 ? -13.258 2.525 10.410 1.00 96.94 101 TRP A N 1
ATOM 746 C CA . TRP A 1 101 ? -12.033 2.224 9.678 1.00 96.94 101 TRP A CA 1
ATOM 747 C C . TRP A 1 101 ? -11.725 0.731 9.668 1.00 96.94 101 TRP A C 1
ATOM 749 O O . TRP A 1 101 ? -11.772 0.061 10.699 1.00 96.94 101 TRP A O 1
ATOM 759 N N . ARG A 1 102 ? -11.334 0.226 8.498 1.00 97.06 102 ARG A N 1
ATOM 760 C CA . ARG A 1 102 ? -10.819 -1.132 8.301 1.00 97.06 102 ARG A CA 1
ATOM 761 C C . ARG A 1 102 ? -9.468 -1.083 7.611 1.00 97.06 102 ARG A C 1
ATOM 763 O O . ARG A 1 102 ? -9.268 -0.274 6.709 1.00 97.06 102 ARG A O 1
ATOM 770 N N . MET A 1 103 ? -8.558 -1.968 7.995 1.00 97.88 103 MET A N 1
ATOM 771 C CA . MET A 1 103 ? -7.336 -2.208 7.239 1.00 97.88 103 MET A CA 1
ATOM 772 C C . MET A 1 103 ? -7.683 -2.899 5.922 1.00 97.88 103 MET A C 1
ATOM 774 O O . MET A 1 103 ? -8.439 -3.872 5.916 1.00 97.88 103 MET A O 1
ATOM 778 N N . ILE A 1 104 ? -7.134 -2.389 4.822 1.00 96.94 104 ILE A N 1
ATOM 779 C CA . ILE A 1 104 ? -7.390 -2.893 3.463 1.00 96.94 104 ILE A CA 1
ATOM 780 C C . ILE A 1 104 ? -6.125 -3.349 2.731 1.00 96.94 104 ILE A C 1
ATOM 782 O O . ILE A 1 104 ? -6.226 -4.064 1.739 1.00 96.94 104 ILE A O 1
ATOM 786 N N . ALA A 1 105 ? -4.948 -2.928 3.192 1.00 95.88 105 ALA A N 1
ATOM 787 C CA . ALA A 1 105 ? -3.662 -3.340 2.644 1.00 95.88 105 ALA A CA 1
ATOM 788 C C . ALA A 1 105 ? -2.562 -3.143 3.690 1.00 95.88 105 ALA A C 1
ATOM 790 O O . ALA A 1 105 ? -2.638 -2.215 4.501 1.00 95.88 105 ALA A O 1
ATOM 791 N N . VAL A 1 106 ? -1.519 -3.963 3.619 1.00 96.81 106 VAL A N 1
ATOM 792 C CA . VAL A 1 106 ? -0.271 -3.764 4.360 1.00 96.81 106 VAL A CA 1
ATOM 793 C C . VAL A 1 106 ? 0.914 -4.129 3.475 1.00 96.81 106 VAL A C 1
ATOM 795 O O . VAL A 1 106 ? 0.905 -5.113 2.743 1.00 96.81 106 VAL A O 1
ATOM 798 N N . ASP A 1 107 ? 1.943 -3.299 3.511 1.00 95.00 107 ASP A N 1
ATOM 799 C CA . ASP A 1 107 ? 3.193 -3.508 2.794 1.00 95.00 107 ASP A CA 1
ATOM 800 C C . ASP A 1 107 ? 4.362 -3.044 3.682 1.00 95.00 107 ASP A C 1
ATOM 802 O O . ASP A 1 107 ? 4.132 -2.559 4.797 1.00 95.00 107 ASP A O 1
ATOM 806 N N . PRO A 1 108 ? 5.625 -3.205 3.251 1.00 96.12 108 PRO A N 1
ATOM 807 C CA . PRO A 1 108 ? 6.735 -2.954 4.153 1.00 96.12 108 PRO A CA 1
ATOM 808 C C . PRO A 1 108 ? 6.836 -1.523 4.665 1.00 96.12 108 PRO A C 1
ATOM 810 O O . PRO A 1 108 ? 7.418 -1.310 5.723 1.00 96.12 108 PRO A O 1
ATOM 813 N N . ASP A 1 109 ? 6.270 -0.546 3.960 1.00 95.50 109 ASP A N 1
ATOM 814 C CA . ASP A 1 109 ? 6.381 0.860 4.335 1.00 95.50 109 ASP A CA 1
ATOM 815 C C . ASP A 1 109 ? 5.187 1.337 5.185 1.00 95.50 109 ASP A C 1
ATOM 817 O O . ASP A 1 109 ? 5.159 2.490 5.623 1.00 95.50 109 ASP A O 1
ATOM 821 N N . GLY A 1 110 ? 4.171 0.498 5.414 1.00 96.94 110 GLY A N 1
ATOM 822 C CA . GLY A 1 110 ? 2.975 0.889 6.158 1.00 96.94 110 GLY A CA 1
ATOM 823 C C . GLY A 1 110 ? 1.715 0.115 5.788 1.00 96.94 110 GLY A C 1
ATOM 824 O O . GLY A 1 110 ? 1.754 -0.974 5.225 1.00 96.94 110 GLY A O 1
ATOM 825 N N . PHE A 1 111 ? 0.565 0.704 6.098 1.00 97.44 111 PHE A N 1
ATOM 826 C CA . PHE A 1 111 ? -0.742 0.107 5.830 1.00 97.44 111 PHE A CA 1
ATOM 827 C C . PHE A 1 111 ? -1.765 1.158 5.412 1.00 97.44 111 PHE A C 1
ATOM 829 O O . PHE A 1 111 ? -1.627 2.347 5.706 1.00 97.44 111 PHE A O 1
ATOM 836 N N . ASP A 1 112 ? -2.802 0.693 4.725 1.00 97.38 112 ASP A N 1
ATOM 837 C CA . ASP A 1 112 ? -3.919 1.518 4.281 1.00 97.38 112 ASP A CA 1
ATOM 838 C C . ASP A 1 112 ? -5.170 1.186 5.091 1.00 97.38 112 ASP A C 1
ATOM 840 O O . ASP A 1 112 ? -5.519 0.015 5.280 1.00 97.38 112 ASP A O 1
ATOM 844 N N . LEU A 1 113 ? -5.855 2.233 5.541 1.00 97.44 113 LEU A N 1
ATOM 845 C CA . LEU A 1 113 ? -7.154 2.161 6.192 1.00 97.44 113 LEU A CA 1
ATOM 846 C C . LEU A 1 113 ? -8.221 2.749 5.274 1.00 97.44 113 LEU A C 1
ATOM 848 O O . LEU A 1 113 ? -7.979 3.774 4.639 1.00 97.44 113 LEU A O 1
ATOM 852 N N . ALA A 1 114 ? -9.407 2.147 5.251 1.00 96.19 114 ALA A N 1
ATOM 853 C CA . ALA A 1 114 ? -10.564 2.665 4.532 1.00 96.19 114 ALA A CA 1
ATOM 854 C C . ALA A 1 114 ? -11.790 2.819 5.435 1.00 96.19 114 ALA A C 1
ATOM 856 O O . ALA A 1 114 ? -12.021 1.990 6.315 1.00 96.19 114 ALA A O 1
ATOM 857 N N . ALA A 1 115 ? -12.578 3.862 5.178 1.00 95.00 115 ALA A N 1
ATOM 858 C CA . ALA A 1 115 ? -13.903 4.088 5.748 1.00 95.00 115 ALA A CA 1
ATOM 859 C C . ALA A 1 115 ? -14.798 4.739 4.680 1.00 95.00 115 ALA A C 1
ATOM 861 O O . ALA A 1 115 ? -14.619 5.918 4.347 1.00 95.00 115 ALA A O 1
ATOM 862 N N . SER A 1 116 ? -15.760 3.978 4.148 1.00 90.88 116 SER A N 1
ATOM 863 C CA . SER A 1 116 ? -16.501 4.340 2.924 1.00 90.88 116 SER A CA 1
ATOM 864 C C . SER A 1 116 ? -15.520 4.633 1.772 1.00 90.88 116 SER A C 1
ATOM 866 O O . SER A 1 116 ? -14.590 3.861 1.570 1.00 90.88 116 SER A O 1
ATOM 868 N N . ASP A 1 117 ? -15.666 5.751 1.054 1.00 91.50 117 ASP A N 1
ATOM 869 C CA . ASP A 1 117 ? -14.754 6.161 -0.028 1.00 91.50 117 ASP A CA 1
ATOM 870 C C . ASP A 1 117 ? -13.461 6.843 0.454 1.00 91.50 117 ASP A C 1
ATOM 872 O O . ASP A 1 117 ? -12.640 7.276 -0.356 1.00 91.50 117 ASP A O 1
ATOM 876 N N . ARG A 1 118 ? -13.262 6.984 1.770 1.00 93.19 118 ARG A N 1
ATOM 877 C CA . ARG A 1 118 ? -12.046 7.594 2.319 1.00 93.19 118 ARG A CA 1
ATOM 878 C C . ARG A 1 118 ? -10.987 6.527 2.520 1.00 93.19 118 ARG A C 1
ATOM 880 O O . ARG A 1 118 ? -11.258 5.515 3.160 1.00 93.19 118 ARG A O 1
ATOM 887 N N . VAL A 1 119 ? -9.772 6.811 2.060 1.00 94.75 119 VAL A N 1
ATOM 888 C CA . VAL A 1 119 ? -8.591 5.975 2.289 1.00 94.75 119 VAL A CA 1
ATOM 889 C C . VAL A 1 119 ? -7.481 6.820 2.901 1.00 94.75 119 VAL A C 1
ATOM 891 O O . VAL A 1 119 ? -7.210 7.927 2.437 1.00 94.75 119 VAL A O 1
ATOM 894 N N . VAL A 1 120 ? -6.844 6.300 3.948 1.00 95.50 120 VAL A N 1
ATOM 895 C CA . VAL A 1 120 ? -5.711 6.931 4.632 1.00 95.50 120 VAL A CA 1
ATOM 896 C C . VAL A 1 120 ? -4.548 5.951 4.677 1.00 95.50 120 VAL A C 1
ATOM 898 O O . VAL A 1 120 ? -4.699 4.810 5.106 1.00 95.50 120 VAL A O 1
ATOM 901 N N . ARG A 1 121 ? -3.372 6.427 4.263 1.00 96.06 121 ARG A N 1
ATOM 902 C CA . ARG A 1 121 ? -2.102 5.713 4.393 1.00 96.06 121 ARG A CA 1
ATOM 903 C C . ARG A 1 121 ? -1.455 6.058 5.729 1.00 96.06 121 ARG A C 1
ATOM 905 O O . ARG A 1 121 ? -1.224 7.235 6.006 1.00 96.06 121 ARG A O 1
ATOM 912 N N . VAL A 1 122 ? -1.084 5.047 6.505 1.00 96.50 122 VAL A N 1
ATOM 913 C CA . VAL A 1 122 ? -0.269 5.204 7.715 1.00 96.50 122 VAL A CA 1
ATOM 914 C C . VAL A 1 122 ? 1.102 4.589 7.460 1.00 96.50 122 VAL A C 1
ATOM 916 O O . VAL A 1 122 ? 1.218 3.392 7.203 1.00 96.50 122 VAL A O 1
ATOM 919 N N . ALA A 1 123 ? 2.142 5.420 7.500 1.00 96.81 123 ALA A N 1
ATOM 920 C CA . ALA A 1 123 ? 3.519 4.973 7.322 1.00 96.81 123 ALA A CA 1
ATOM 921 C C . ALA A 1 123 ? 4.065 4.340 8.609 1.00 96.81 123 ALA A C 1
ATOM 923 O O . ALA A 1 123 ? 3.771 4.807 9.712 1.00 96.81 123 ALA A O 1
ATOM 924 N N . PHE A 1 124 ? 4.893 3.308 8.465 1.00 96.56 124 PHE A N 1
ATOM 925 C CA . PHE A 1 124 ? 5.741 2.846 9.559 1.00 96.56 124 PHE A CA 1
ATOM 926 C C . PHE A 1 124 ? 6.972 3.751 9.707 1.00 96.56 124 PHE A C 1
ATOM 928 O O . PHE A 1 124 ? 7.457 4.320 8.733 1.00 96.56 124 PHE A O 1
ATOM 935 N N . ASP A 1 125 ? 7.519 3.838 10.923 1.00 94.81 125 ASP A N 1
ATOM 936 C CA . ASP A 1 125 ? 8.759 4.592 11.186 1.00 94.81 125 ASP A CA 1
ATOM 937 C C . ASP A 1 125 ? 9.986 3.976 10.490 1.00 94.81 125 ASP A C 1
ATOM 939 O O . ASP A 1 125 ? 10.978 4.654 10.229 1.00 94.81 125 ASP A O 1
ATOM 943 N N . ALA A 1 126 ? 9.931 2.669 10.230 1.00 94.44 126 ALA A N 1
ATOM 944 C CA . ALA A 1 126 ? 10.952 1.908 9.529 1.00 94.44 126 ALA A CA 1
ATOM 945 C C . ALA A 1 126 ? 10.297 0.741 8.774 1.00 94.44 126 ALA A C 1
ATOM 947 O O . ALA A 1 126 ? 9.238 0.274 9.210 1.00 94.44 126 ALA A O 1
ATOM 948 N N . PRO A 1 127 ? 10.925 0.242 7.694 1.00 95.00 127 PRO A N 1
ATOM 949 C CA . PRO A 1 127 ? 10.364 -0.851 6.916 1.00 95.00 127 PRO A CA 1
ATOM 950 C C . PRO A 1 127 ? 10.145 -2.134 7.729 1.00 95.00 127 PRO A C 1
ATOM 952 O O . PRO A 1 127 ? 10.964 -2.485 8.581 1.00 95.00 127 PRO A O 1
ATOM 955 N N . ALA A 1 128 ? 9.057 -2.844 7.437 1.00 96.69 128 ALA A N 1
ATOM 956 C CA . ALA A 1 128 ? 8.670 -4.103 8.063 1.00 96.69 128 ALA A CA 1
ATOM 957 C C . ALA A 1 128 ? 8.547 -5.216 7.010 1.00 96.69 128 ALA A C 1
ATOM 959 O O . ALA A 1 128 ? 7.638 -5.210 6.194 1.00 96.69 128 ALA A O 1
ATOM 960 N N . GLU A 1 129 ? 9.468 -6.176 7.006 1.00 95.06 129 GLU A N 1
ATOM 961 C CA . GLU A 1 129 ? 9.593 -7.137 5.894 1.00 95.06 129 GLU A CA 1
ATOM 962 C C . GLU A 1 129 ? 8.804 -8.442 6.108 1.00 95.06 129 GLU A C 1
ATOM 964 O O . GLU A 1 129 ? 8.644 -9.233 5.179 1.00 95.06 129 GLU A O 1
ATOM 969 N N . ASP A 1 130 ? 8.263 -8.644 7.311 1.00 96.25 130 ASP A N 1
ATOM 970 C CA . ASP A 1 130 ? 7.489 -9.821 7.699 1.00 96.25 130 ASP A CA 1
ATOM 971 C C . ASP A 1 130 ? 6.364 -9.481 8.699 1.00 96.25 130 ASP A C 1
ATOM 973 O O . ASP A 1 130 ? 6.208 -8.342 9.157 1.00 96.25 130 ASP A O 1
ATOM 977 N N . ALA A 1 131 ? 5.559 -10.489 9.043 1.00 97.12 131 ALA A N 1
ATOM 978 C CA . ALA A 1 131 ? 4.410 -10.336 9.931 1.00 97.12 131 ALA A CA 1
ATOM 979 C C . ALA A 1 131 ? 4.784 -9.906 11.364 1.00 97.12 131 ALA A C 1
ATOM 981 O O . ALA A 1 131 ? 4.046 -9.137 11.986 1.00 97.12 131 ALA A O 1
ATOM 982 N N . ASP A 1 132 ? 5.921 -10.361 11.902 1.00 97.38 132 ASP A N 1
ATOM 983 C CA . ASP A 1 132 ? 6.361 -9.993 13.254 1.00 9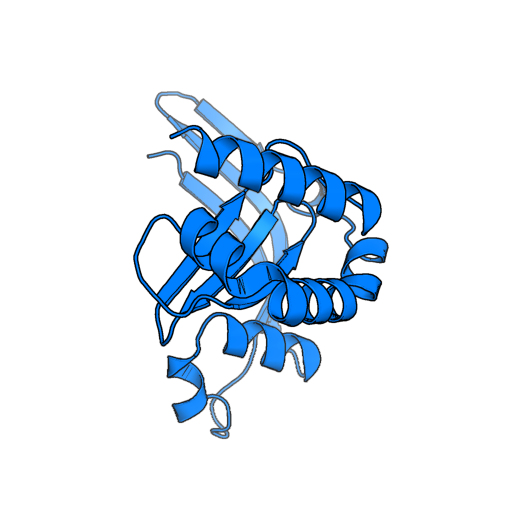7.38 132 ASP A CA 1
ATOM 984 C C . ASP A 1 132 ? 6.834 -8.532 13.299 1.00 97.38 132 ASP A C 1
ATOM 986 O O . ASP A 1 132 ? 6.477 -7.773 14.209 1.00 97.38 132 ASP A O 1
ATOM 990 N N . ALA A 1 133 ? 7.564 -8.092 12.273 1.00 97.50 133 ALA A N 1
ATOM 991 C CA . ALA A 1 133 ? 7.966 -6.706 12.100 1.00 97.50 133 ALA A CA 1
ATOM 992 C C . ALA A 1 133 ? 6.745 -5.780 11.967 1.00 97.50 133 ALA A C 1
ATOM 994 O O . ALA A 1 133 ? 6.689 -4.749 12.650 1.00 97.50 133 ALA A O 1
ATOM 995 N N . VAL A 1 134 ? 5.738 -6.172 11.176 1.00 98.00 134 VAL A N 1
ATOM 996 C CA . VAL A 1 134 ? 4.469 -5.434 11.046 1.00 98.00 134 VAL A CA 1
ATOM 997 C C . VAL A 1 134 ? 3.744 -5.359 12.385 1.00 98.00 134 VAL A C 1
ATOM 999 O O . VAL A 1 134 ? 3.343 -4.274 12.809 1.00 98.00 134 VAL A O 1
ATOM 1002 N N . ARG A 1 135 ? 3.634 -6.477 13.112 1.00 97.44 135 ARG A N 1
ATOM 1003 C CA . ARG A 1 135 ? 3.013 -6.510 14.444 1.00 97.44 135 ARG A CA 1
ATOM 1004 C C . ARG A 1 135 ? 3.680 -5.522 15.397 1.00 9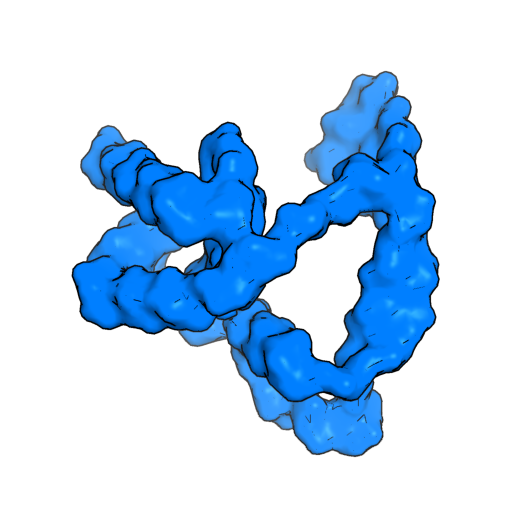7.44 135 ARG A C 1
ATOM 1006 O O . ARG A 1 135 ? 3.005 -4.730 16.058 1.00 97.44 135 ARG A O 1
ATOM 1013 N N . LYS A 1 136 ? 5.014 -5.537 15.461 1.00 97.88 136 LYS A N 1
ATOM 1014 C CA . LYS A 1 136 ? 5.797 -4.604 16.283 1.00 97.88 136 LYS A CA 1
ATOM 1015 C C . LYS A 1 136 ? 5.564 -3.151 15.859 1.00 97.88 136 LYS A C 1
ATOM 1017 O O . LYS A 1 136 ? 5.439 -2.288 16.729 1.00 97.88 136 LYS A O 1
ATOM 1022 N N . ALA A 1 137 ? 5.494 -2.877 14.557 1.00 97.62 137 ALA A N 1
ATOM 1023 C CA . ALA A 1 137 ? 5.249 -1.539 14.026 1.00 97.62 137 ALA A CA 1
ATOM 1024 C C . ALA A 1 137 ? 3.839 -1.022 14.361 1.00 97.62 137 ALA A C 1
ATOM 1026 O O . ALA A 1 137 ? 3.711 0.102 14.846 1.00 97.62 137 ALA A O 1
ATOM 1027 N N . LEU A 1 138 ? 2.802 -1.855 14.227 1.00 96.69 138 LEU A N 1
ATOM 1028 C CA . LEU A 1 138 ? 1.425 -1.520 14.609 1.00 96.69 138 LEU A CA 1
ATOM 1029 C C . LEU A 1 138 ? 1.299 -1.211 16.105 1.00 96.69 138 LEU A C 1
ATOM 1031 O O . LEU A 1 138 ? 0.668 -0.225 16.481 1.00 96.69 138 LEU A O 1
ATOM 1035 N N . ILE A 1 139 ? 1.947 -1.999 16.972 1.00 96.06 139 ILE A N 1
ATOM 1036 C CA . ILE A 1 139 ? 1.957 -1.741 18.422 1.00 96.06 139 ILE A CA 1
ATOM 1037 C C . ILE A 1 139 ? 2.595 -0.383 18.735 1.00 96.06 139 ILE A C 1
ATOM 1039 O O . ILE A 1 139 ? 2.078 0.357 19.575 1.00 96.06 139 ILE A O 1
ATOM 1043 N N . ARG A 1 140 ? 3.712 -0.041 18.077 1.00 95.94 140 ARG A N 1
ATOM 1044 C CA . ARG A 1 140 ? 4.350 1.274 18.243 1.00 95.94 140 ARG A CA 1
ATOM 1045 C C . ARG A 1 140 ? 3.424 2.396 17.786 1.00 95.94 140 ARG A C 1
ATOM 1047 O O . ARG A 1 140 ? 3.183 3.313 18.566 1.00 95.94 140 ARG A O 1
ATOM 1054 N N . ALA A 1 141 ? 2.850 2.284 16.588 1.00 94.88 141 ALA A N 1
ATOM 1055 C CA . ALA A 1 141 ? 1.926 3.277 16.048 1.00 94.88 141 ALA A CA 1
ATOM 1056 C C . ALA A 1 141 ? 0.721 3.496 16.980 1.00 94.88 141 ALA A C 1
ATOM 1058 O O . ALA A 1 141 ? 0.382 4.636 17.297 1.00 94.88 141 ALA A O 1
ATOM 1059 N N . ALA A 1 142 ? 0.129 2.415 17.501 1.00 94.31 142 ALA A N 1
ATOM 1060 C CA . ALA A 1 142 ? -0.997 2.483 18.427 1.00 94.31 142 ALA A CA 1
ATOM 1061 C C . ALA A 1 142 ? -0.628 3.175 19.748 1.00 94.31 142 ALA A C 1
ATOM 1063 O O . ALA A 1 142 ? -1.394 3.994 20.253 1.00 94.31 142 ALA A O 1
ATOM 1064 N N . ARG A 1 143 ? 0.554 2.885 20.310 1.00 94.88 143 ARG A N 1
ATOM 1065 C CA . ARG A 1 143 ? 1.049 3.567 21.519 1.00 94.88 143 ARG A CA 1
ATOM 1066 C C . ARG A 1 143 ? 1.245 5.060 21.281 1.00 94.88 143 ARG A C 1
ATOM 1068 O O . ARG A 1 143 ? 0.784 5.857 22.089 1.00 94.88 143 ARG A O 1
ATOM 1075 N N . THR A 1 144 ? 1.878 5.428 20.169 1.00 92.94 144 THR A N 1
ATOM 1076 C CA . THR A 1 144 ? 2.091 6.830 19.793 1.00 92.94 144 THR A CA 1
ATOM 1077 C C . THR A 1 144 ? 0.768 7.565 19.610 1.00 92.94 144 THR A C 1
ATOM 1079 O O . THR A 1 144 ? 0.631 8.692 20.073 1.00 92.94 144 THR A O 1
ATOM 1082 N N . ALA A 1 145 ? -0.218 6.935 18.970 1.00 91.81 145 ALA A N 1
ATOM 1083 C CA . ALA A 1 145 ? -1.516 7.553 18.741 1.00 91.81 145 ALA A CA 1
ATOM 1084 C C . ALA A 1 145 ? -2.326 7.736 20.039 1.00 91.81 145 ALA A C 1
ATOM 1086 O O . ALA A 1 145 ? -3.031 8.727 20.162 1.00 91.81 145 ALA A O 1
ATOM 1087 N N . ARG A 1 146 ? -2.186 6.837 21.027 1.00 92.00 146 ARG A N 1
ATOM 1088 C CA . ARG A 1 146 ? -2.839 6.959 22.352 1.00 92.00 146 ARG A CA 1
ATOM 1089 C C . ARG A 1 146 ? -2.201 8.001 23.269 1.00 92.00 146 ARG A C 1
ATOM 1091 O O . ARG A 1 146 ? -2.821 8.394 24.248 1.00 92.00 146 ARG A O 1
ATOM 1098 N N . ALA A 1 147 ? -0.948 8.367 23.013 1.00 90.44 147 ALA A N 1
ATOM 1099 C CA . ALA A 1 147 ? -0.210 9.341 23.813 1.00 90.44 147 ALA A CA 1
ATOM 1100 C C . ALA A 1 147 ? -0.413 10.794 23.342 1.00 90.44 147 ALA A C 1
ATOM 1102 O O . ALA A 1 147 ? 0.133 11.705 23.964 1.00 90.44 147 ALA A O 1
ATOM 1103 N N . LYS A 1 148 ? -1.138 10.997 22.237 1.00 76.56 148 LYS A N 1
ATOM 1104 C CA . LYS A 1 148 ? -1.552 12.307 21.724 1.00 76.56 148 LYS A CA 1
ATOM 1105 C C . LYS A 1 148 ? -2.915 12.683 22.284 1.00 76.56 148 LYS A C 1
ATOM 1107 O O . LYS A 1 148 ? -3.102 13.894 22.519 1.00 76.56 148 LYS A O 1
#

Secondary structure (DSSP, 8-state):
--EEEEEEEEEE---HHHHHHHHHH-GGGGGTTTSTT---EEEEEEEEEEEEETTEEEEEEGGGS----HHHHHHHHHHHHHHHHH-HHHHHHHHTSSS--EEEEEETTEEEEEETTEEEEEE-SS---SHHHHHHHHHHHHHHHHT-

Radius of gyration: 17.11 Å; chains: 1; bounding box: 38×38×45 Å